Protein AF-A0AA89TGI8-F1 (afdb_monomer_lite)

pLDDT: mean 90.54, std 8.43, range [52.81, 97.88]

Secondary structure (DSSP, 8-state):
-EEE-TTT--EEEESSPBPTT-EEEEEEEE--TTEEEEEEEE-TTSSSEEEEEEEEGGGGSS-SEEEEE-SSSB-EEEEEEETTS-GGGGEEPEEEEEEETTEEEEEETTS-EEEEEE---

Sequence (121 aa):
MIEVEPRYGFTFAPATHLTENDEISIEILRLGKEERLRFHKCGPDCNTAVEVSSVGVESVKGSNIVTFHANENGKYYFWLNNTKAKGQKSAVKVKRVKNTLKGVFLEFESGSEIFIIRGKA

Structure (mmCIF, N/CA/C/O backbone):
data_AF-A0AA89TGI8-F1
#
_entry.id   AF-A0AA89TGI8-F1
#
loop_
_atom_site.group_PDB
_atom_site.id
_atom_site.type_symbol
_atom_site.label_atom_id
_atom_site.label_alt_id
_atom_site.label_comp_id
_atom_site.label_asym_id
_atom_site.label_entity_id
_atom_site.label_seq_id
_atom_site.pdbx_PDB_ins_code
_atom_site.Cartn_x
_atom_site.Cartn_y
_atom_site.Cartn_z
_atom_site.occupancy
_atom_site.B_iso_or_equiv
_atom_site.auth_seq_id
_atom_site.auth_comp_id
_atom_site.auth_asym_id
_atom_site.auth_atom_id
_atom_site.pdbx_PDB_model_num
ATOM 1 N N . MET A 1 1 ? -3.380 -6.091 -11.890 1.00 82.75 1 MET A N 1
ATOM 2 C CA . MET A 1 1 ? -3.763 -6.947 -10.751 1.00 82.75 1 MET A CA 1
ATOM 3 C C . MET A 1 1 ? -2.982 -6.482 -9.533 1.00 82.75 1 MET A C 1
ATOM 5 O O . MET A 1 1 ? -1.823 -6.124 -9.715 1.00 82.75 1 MET A O 1
ATOM 9 N N . ILE A 1 2 ? -3.622 -6.403 -8.363 1.00 91.38 2 ILE A N 1
ATOM 10 C CA . ILE A 1 2 ? -2.947 -6.142 -7.083 1.00 91.38 2 ILE A CA 1
ATOM 11 C C . ILE A 1 2 ? -2.797 -7.478 -6.364 1.00 91.38 2 ILE A C 1
ATOM 13 O O . ILE A 1 2 ? -3.759 -8.240 -6.287 1.00 91.38 2 ILE A O 1
ATOM 17 N N . GLU A 1 3 ? -1.607 -7.746 -5.854 1.00 92.62 3 GLU A N 1
ATOM 18 C CA . GLU A 1 3 ? -1.258 -8.950 -5.113 1.00 92.62 3 GLU A CA 1
ATOM 19 C C . GLU A 1 3 ? -0.924 -8.582 -3.673 1.00 92.62 3 GLU A C 1
ATOM 21 O O . GLU A 1 3 ? -0.355 -7.524 -3.413 1.00 92.62 3 GLU A O 1
ATOM 26 N N . VAL A 1 4 ? -1.290 -9.457 -2.740 1.00 93.56 4 VAL A N 1
ATOM 27 C CA . VAL A 1 4 ? -0.915 -9.361 -1.327 1.00 93.56 4 VAL A CA 1
ATOM 28 C C . VAL A 1 4 ? 0.178 -10.385 -1.068 1.00 93.56 4 VAL A C 1
ATOM 30 O O . VAL A 1 4 ? 0.121 -11.493 -1.599 1.00 93.56 4 VAL A O 1
ATOM 33 N N . GLU A 1 5 ? 1.169 -10.016 -0.260 1.00 90.19 5 GLU A N 1
ATOM 34 C CA . GLU A 1 5 ? 2.294 -10.887 0.070 1.00 90.19 5 GLU A CA 1
ATOM 35 C C . GLU A 1 5 ? 1.792 -12.235 0.625 1.00 90.19 5 GLU A C 1
ATOM 37 O O . GLU A 1 5 ? 1.039 -12.255 1.602 1.00 90.19 5 GLU A O 1
ATOM 42 N N . PRO A 1 6 ? 2.168 -13.368 0.009 1.00 86.50 6 PRO A N 1
ATOM 43 C CA . PRO A 1 6 ? 1.487 -14.638 0.244 1.00 86.50 6 PRO A CA 1
ATOM 44 C C . PRO A 1 6 ? 1.836 -15.310 1.578 1.00 86.50 6 PRO A C 1
ATOM 46 O O . PRO A 1 6 ? 1.053 -16.123 2.065 1.00 86.50 6 PRO A O 1
ATOM 49 N N . ARG A 1 7 ? 3.001 -15.028 2.173 1.00 85.38 7 ARG A N 1
ATOM 50 C CA . ARG A 1 7 ? 3.475 -15.721 3.378 1.00 85.38 7 ARG A CA 1
ATOM 51 C C . ARG A 1 7 ? 2.862 -15.155 4.655 1.00 85.38 7 ARG A C 1
ATOM 53 O O . ARG A 1 7 ? 2.564 -15.913 5.576 1.00 85.38 7 ARG A O 1
ATOM 60 N N . TYR A 1 8 ? 2.682 -13.841 4.719 1.00 85.50 8 TYR A N 1
ATOM 61 C CA . TYR A 1 8 ? 2.270 -13.132 5.925 1.00 8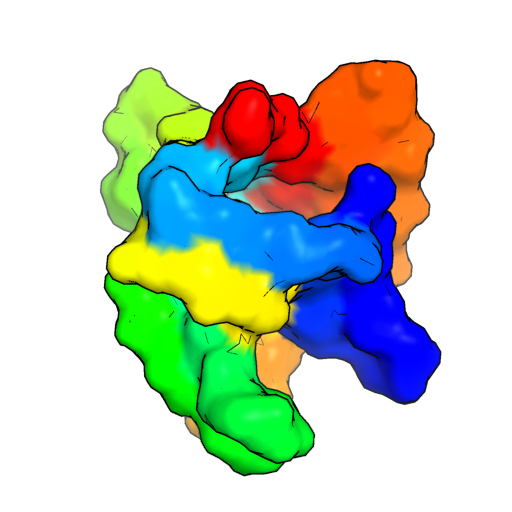5.50 8 TYR A CA 1
ATOM 62 C C . TYR A 1 8 ? 1.221 -12.043 5.690 1.00 85.50 8 TYR A C 1
ATOM 64 O O . TYR A 1 8 ? 0.536 -11.666 6.640 1.00 85.50 8 TYR A O 1
ATOM 72 N N . GLY A 1 9 ? 1.061 -11.552 4.460 1.00 91.62 9 GLY A N 1
ATOM 73 C CA . GLY A 1 9 ? 0.002 -10.607 4.103 1.00 91.62 9 GLY A CA 1
ATOM 74 C C . GLY A 1 9 ? 0.198 -9.193 4.644 1.00 91.62 9 GLY A C 1
ATOM 75 O O . GLY A 1 9 ? -0.779 -8.498 4.908 1.00 91.62 9 GLY A O 1
ATOM 76 N N . PHE A 1 10 ? 1.442 -8.760 4.852 1.00 92.19 10 PHE A N 1
ATOM 77 C CA . PHE A 1 10 ? 1.748 -7.418 5.371 1.00 92.19 10 PHE A CA 1
ATOM 78 C C . PHE A 1 10 ? 1.883 -6.346 4.289 1.00 92.19 10 PHE A C 1
ATOM 80 O O . PHE A 1 10 ? 1.766 -5.157 4.582 1.00 92.19 10 PHE A O 1
ATOM 87 N N . THR A 1 11 ? 2.167 -6.748 3.053 1.00 93.81 11 THR A N 1
ATOM 88 C CA . THR A 1 11 ? 2.375 -5.824 1.939 1.00 93.81 11 THR A CA 1
ATOM 89 C C . THR A 1 11 ? 1.472 -6.183 0.773 1.00 93.81 11 THR A C 1
ATOM 91 O O . THR A 1 11 ? 0.970 -7.305 0.673 1.00 93.81 11 THR A O 1
ATOM 94 N N . PHE A 1 12 ? 1.251 -5.213 -0.105 1.00 95.12 12 PHE A N 1
ATOM 95 C CA . PHE A 1 12 ? 0.528 -5.412 -1.351 1.00 95.12 12 PHE A CA 1
ATOM 96 C C . PHE A 1 12 ? 1.169 -4.609 -2.479 1.00 95.12 12 PHE A C 1
ATOM 98 O O . PHE A 1 12 ? 1.768 -3.564 -2.242 1.00 95.12 12 PHE A O 1
ATOM 105 N N . ALA A 1 13 ? 1.071 -5.096 -3.708 1.00 93.69 13 ALA A N 1
ATOM 106 C CA . ALA A 1 13 ? 1.786 -4.533 -4.845 1.00 93.69 13 ALA A CA 1
ATOM 107 C C . ALA A 1 13 ? 1.023 -4.749 -6.155 1.00 93.69 13 ALA A C 1
ATOM 109 O O . ALA A 1 13 ? 0.242 -5.694 -6.272 1.00 93.69 13 ALA A O 1
ATOM 110 N N . PRO A 1 14 ? 1.255 -3.920 -7.182 1.00 91.94 14 PRO A N 1
ATOM 111 C CA . PRO A 1 14 ? 0.970 -4.314 -8.554 1.00 91.94 14 PRO A CA 1
ATOM 112 C C . PRO A 1 14 ? 1.724 -5.604 -8.910 1.00 91.94 14 PRO A C 1
ATOM 114 O O . PRO A 1 14 ? 2.909 -5.733 -8.621 1.00 91.94 14 PRO A O 1
ATOM 117 N N . ALA A 1 15 ? 1.054 -6.535 -9.592 1.00 88.38 15 ALA A N 1
ATOM 118 C CA . ALA A 1 15 ? 1.660 -7.790 -10.062 1.00 88.38 15 ALA A CA 1
ATOM 119 C C . ALA A 1 15 ? 2.797 -7.581 -11.087 1.00 88.38 15 ALA A C 1
ATOM 121 O O . ALA A 1 15 ? 3.591 -8.477 -11.358 1.00 88.38 15 ALA A O 1
ATOM 122 N N . THR A 1 16 ? 2.849 -6.401 -11.706 1.00 90.25 16 THR A N 1
ATOM 123 C CA . THR A 1 16 ? 3.824 -6.038 -12.738 1.00 90.25 16 THR A CA 1
ATOM 124 C C . THR A 1 16 ? 4.701 -4.896 -12.250 1.00 90.25 16 THR A C 1
ATOM 126 O O . THR A 1 16 ? 4.271 -4.100 -11.417 1.00 90.25 16 THR A O 1
ATOM 129 N N . HIS A 1 17 ? 5.893 -4.763 -12.834 1.00 91.69 17 HIS A N 1
ATOM 130 C CA . HIS A 1 17 ? 6.710 -3.561 -12.670 1.00 91.69 17 HIS A CA 1
ATOM 131 C C . HIS A 1 17 ? 5.920 -2.298 -13.024 1.00 91.69 17 HIS A C 1
ATOM 133 O O . HIS A 1 17 ? 5.030 -2.343 -13.880 1.00 91.69 17 HIS A O 1
ATOM 139 N N . LEU A 1 18 ? 6.262 -1.207 -12.344 1.00 92.62 18 LEU A N 1
ATOM 140 C CA . LEU A 1 18 ? 5.824 0.134 -12.696 1.00 92.62 18 LEU A CA 1
ATOM 141 C C . LEU A 1 18 ? 6.900 0.811 -13.539 1.00 92.62 18 LEU A C 1
ATOM 143 O O . LEU A 1 18 ? 8.097 0.592 -13.310 1.00 92.62 18 LEU A O 1
ATOM 147 N N . THR A 1 19 ? 6.458 1.610 -14.500 1.00 94.00 19 THR A N 1
ATOM 148 C CA . THR A 1 19 ? 7.297 2.561 -15.226 1.00 94.00 19 THR A CA 1
ATOM 149 C C . THR A 1 19 ? 7.355 3.904 -14.507 1.00 94.00 19 THR A C 1
ATOM 151 O O . THR A 1 19 ? 6.503 4.223 -13.682 1.00 94.00 19 THR A O 1
ATOM 154 N N . GLU A 1 20 ? 8.402 4.681 -14.772 1.00 94.12 20 GLU A N 1
ATOM 155 C CA . GLU A 1 20 ? 8.544 6.037 -14.250 1.00 94.12 20 GLU A CA 1
ATOM 156 C C . GLU A 1 20 ? 7.293 6.871 -14.567 1.00 94.12 20 GLU A C 1
ATOM 158 O O . GLU A 1 20 ? 6.837 6.913 -15.709 1.00 94.12 20 GLU A O 1
ATOM 163 N N . ASN A 1 21 ? 6.772 7.556 -13.549 1.00 91.69 21 ASN A N 1
ATOM 164 C CA . ASN A 1 21 ? 5.529 8.332 -13.544 1.00 91.69 21 ASN A CA 1
ATOM 165 C C . ASN A 1 21 ? 4.218 7.531 -13.555 1.00 91.69 21 ASN A C 1
ATOM 167 O O . ASN A 1 21 ? 3.162 8.162 -13.496 1.00 91.69 21 ASN A O 1
ATOM 171 N N . ASP A 1 22 ? 4.251 6.192 -13.536 1.00 93.69 22 ASP A N 1
ATOM 172 C CA . ASP 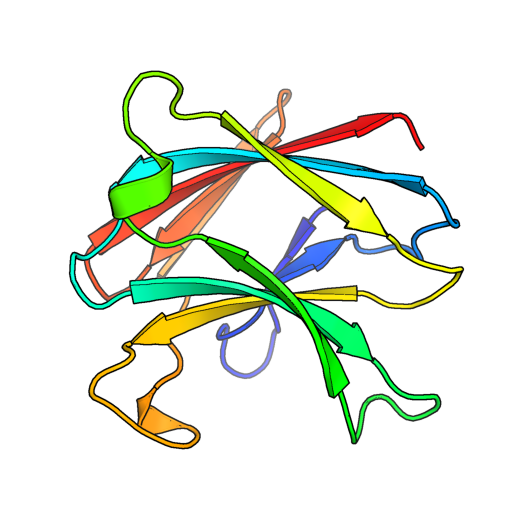A 1 22 ? 3.036 5.384 -13.362 1.00 93.69 22 ASP A CA 1
ATOM 173 C C . ASP A 1 22 ? 2.273 5.795 -12.103 1.00 93.69 22 ASP A C 1
ATOM 175 O O . ASP A 1 22 ? 2.856 5.970 -11.025 1.00 93.69 22 ASP A O 1
ATOM 179 N N . GLU A 1 23 ? 0.948 5.854 -12.228 1.00 93.62 23 GLU A N 1
ATOM 180 C CA . GLU A 1 23 ? 0.058 6.286 -11.157 1.00 93.62 23 GLU A CA 1
ATOM 181 C C . GLU A 1 23 ? -0.696 5.130 -10.497 1.00 93.62 23 GLU A C 1
ATOM 183 O O . GLU A 1 23 ? -1.278 4.246 -11.138 1.00 93.62 23 GLU A O 1
ATOM 188 N N . ILE A 1 24 ? -0.777 5.191 -9.169 1.00 93.50 24 ILE A N 1
ATOM 189 C CA . ILE A 1 24 ? -1.672 4.355 -8.372 1.00 93.50 24 ILE A CA 1
ATOM 190 C C . ILE A 1 24 ? -2.522 5.266 -7.503 1.00 93.50 24 ILE A C 1
ATOM 192 O O . ILE A 1 24 ? -2.018 5.910 -6.583 1.00 93.50 24 ILE A O 1
ATOM 196 N N . SER A 1 25 ? -3.823 5.282 -7.770 1.00 93.75 25 SER A N 1
ATOM 197 C CA . SER A 1 25 ? -4.791 5.996 -6.951 1.00 93.75 25 SER A CA 1
ATOM 198 C C . SER A 1 25 ? -5.387 5.057 -5.908 1.00 93.75 25 SER A C 1
ATOM 200 O O . SER A 1 25 ? -5.748 3.913 -6.180 1.00 93.75 25 SER A O 1
ATOM 202 N N . ILE A 1 26 ? -5.492 5.530 -4.677 1.00 94.44 26 ILE A N 1
ATOM 203 C CA . ILE A 1 26 ? -6.028 4.769 -3.557 1.00 94.44 26 ILE A CA 1
ATOM 204 C C . ILE A 1 26 ? -7.062 5.641 -2.868 1.00 94.44 26 ILE A C 1
ATOM 206 O O . ILE A 1 26 ? -6.750 6.715 -2.362 1.00 94.44 26 ILE A O 1
ATOM 210 N N . GLU A 1 27 ? -8.297 5.163 -2.846 1.00 93.94 27 GLU A N 1
ATOM 211 C CA . GLU A 1 27 ? -9.352 5.725 -2.024 1.00 93.94 27 GLU A CA 1
ATOM 212 C C . GLU A 1 27 ? -9.221 5.176 -0.598 1.00 93.94 27 GLU A C 1
ATOM 214 O O . GLU A 1 27 ? -9.316 3.972 -0.349 1.00 93.94 27 GLU A O 1
ATOM 219 N N . ILE A 1 28 ? -8.974 6.070 0.350 1.00 94.12 28 ILE A N 1
ATOM 220 C CA . ILE A 1 28 ? -8.897 5.790 1.776 1.00 94.12 28 ILE A CA 1
ATOM 221 C C . ILE A 1 28 ? -10.310 5.845 2.355 1.00 94.12 28 ILE A C 1
ATOM 223 O O . ILE A 1 28 ? -10.868 6.918 2.570 1.00 94.12 28 ILE A O 1
ATOM 227 N N . LEU A 1 29 ? -10.890 4.677 2.623 1.00 93.62 29 LEU A N 1
ATOM 228 C CA . LEU A 1 29 ? -12.234 4.565 3.195 1.00 93.62 29 LEU A CA 1
ATOM 229 C C . LEU A 1 29 ? -12.189 4.744 4.714 1.00 93.62 29 LEU A C 1
ATOM 231 O O . LEU A 1 29 ? -13.036 5.414 5.305 1.00 93.62 29 LEU A O 1
ATOM 235 N N . ARG A 1 30 ? -11.159 4.173 5.345 1.00 93.94 30 ARG A N 1
ATOM 236 C CA . ARG A 1 30 ? -10.887 4.303 6.773 1.00 93.94 30 ARG A CA 1
ATOM 237 C C . ARG A 1 30 ? -9.401 4.117 7.047 1.00 93.94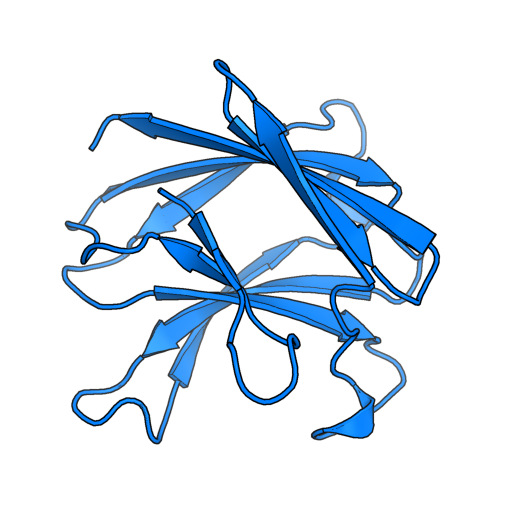 30 ARG A C 1
ATOM 239 O O . ARG A 1 30 ? -8.805 3.151 6.585 1.00 93.94 30 ARG A O 1
ATOM 246 N N . LEU A 1 31 ? -8.819 5.004 7.852 1.00 94.00 31 LEU A N 1
ATOM 247 C CA . LEU A 1 31 ? -7.424 4.905 8.282 1.00 94.00 31 LEU A CA 1
ATOM 248 C C . LEU A 1 31 ? -7.305 5.146 9.787 1.00 94.00 31 LEU A C 1
ATOM 250 O O . LEU A 1 31 ? -7.919 6.071 10.329 1.00 94.00 31 LEU A O 1
ATOM 254 N N . GLY A 1 32 ? -6.519 4.318 10.473 1.00 93.31 32 GLY A N 1
ATOM 255 C CA . GLY A 1 32 ? -6.209 4.502 11.883 1.00 93.31 32 GLY A CA 1
ATOM 256 C C . GLY A 1 32 ? -5.435 5.801 12.119 1.00 93.31 32 GLY A C 1
ATOM 257 O O . GLY A 1 32 ? -4.599 6.201 11.315 1.00 93.31 32 GLY A O 1
ATOM 258 N N . LYS A 1 33 ? -5.681 6.463 13.258 1.00 92.81 33 LYS A N 1
ATOM 259 C CA . LYS A 1 33 ? -5.039 7.756 13.584 1.00 92.81 33 LYS A CA 1
ATOM 260 C C . LYS A 1 33 ? -3.512 7.688 13.640 1.00 92.81 33 LYS A C 1
ATOM 262 O O . LYS A 1 33 ? -2.843 8.676 13.377 1.00 92.81 33 LYS A O 1
ATOM 267 N N . GLU A 1 34 ? -2.989 6.528 14.016 1.00 95.00 34 GLU A N 1
ATOM 268 C CA . GLU A 1 34 ? -1.559 6.264 14.186 1.00 95.00 34 GLU A CA 1
ATOM 269 C C . GLU A 1 34 ? -1.003 5.459 13.013 1.00 95.00 34 GLU A C 1
ATOM 271 O O . GLU A 1 34 ? 0.023 4.801 13.144 1.00 95.00 34 GLU A O 1
ATOM 276 N N . GLU A 1 35 ? -1.704 5.427 11.882 1.00 95.69 35 GLU A N 1
ATOM 277 C CA . GLU A 1 35 ? -1.305 4.626 10.738 1.00 95.69 35 GLU A CA 1
ATOM 278 C C . GLU A 1 35 ? -0.873 5.497 9.570 1.00 95.69 35 GLU A C 1
ATOM 280 O O . GLU A 1 35 ? -1.411 6.581 9.330 1.00 95.69 35 GLU A O 1
ATOM 285 N N . ARG A 1 36 ? 0.118 5.001 8.831 1.00 96.12 36 ARG A N 1
ATOM 286 C CA . ARG A 1 36 ? 0.518 5.572 7.551 1.00 96.12 36 ARG A CA 1
ATOM 287 C C . ARG A 1 36 ? 0.541 4.485 6.499 1.00 96.12 36 ARG A C 1
ATOM 289 O O . ARG A 1 36 ? 1.102 3.411 6.711 1.00 96.12 36 ARG A O 1
ATOM 296 N N . LEU A 1 37 ? -0.056 4.788 5.358 1.00 96.44 37 LEU A N 1
ATOM 297 C CA . LEU A 1 37 ? 0.127 4.004 4.152 1.00 96.44 37 LEU A CA 1
ATOM 298 C C . LEU A 1 37 ? 1.413 4.490 3.490 1.00 96.44 37 LEU A C 1
ATOM 300 O O . LEU A 1 37 ? 1.523 5.670 3.154 1.00 96.44 37 LEU A O 1
ATOM 304 N N . ARG A 1 38 ? 2.394 3.604 3.329 1.00 96.06 38 ARG A N 1
ATOM 305 C CA . ARG A 1 38 ? 3.676 3.958 2.712 1.00 96.06 38 ARG A CA 1
ATOM 306 C C . ARG A 1 38 ? 3.866 3.229 1.401 1.00 96.06 38 ARG A C 1
ATOM 308 O O . ARG A 1 38 ? 3.503 2.059 1.288 1.00 96.06 38 ARG A O 1
ATOM 315 N N . PHE A 1 39 ? 4.484 3.924 0.462 1.00 96.38 39 PHE A N 1
ATOM 316 C CA . PHE A 1 39 ? 4.834 3.449 -0.861 1.00 96.38 39 PHE A CA 1
ATOM 317 C C . PHE A 1 39 ? 6.349 3.322 -0.960 1.00 96.38 39 PHE A C 1
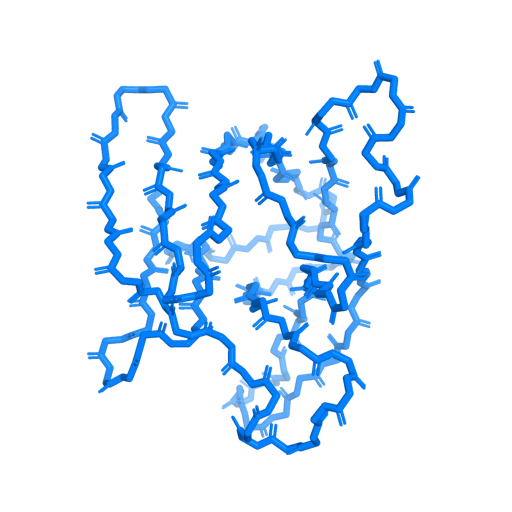ATOM 319 O O . PHE A 1 39 ? 7.087 4.274 -0.700 1.00 96.38 39 PHE A O 1
ATOM 326 N N . HIS A 1 40 ? 6.811 2.126 -1.300 1.00 95.69 40 HIS A N 1
ATOM 327 C CA . HIS A 1 40 ? 8.220 1.768 -1.294 1.00 95.69 40 HIS A CA 1
ATOM 328 C C . HIS A 1 40 ? 8.647 1.231 -2.651 1.00 95.69 40 HIS A C 1
ATOM 330 O O . HIS A 1 40 ? 7.920 0.457 -3.276 1.00 95.69 40 HIS A O 1
ATOM 336 N N . LYS A 1 41 ? 9.868 1.582 -3.055 1.00 95.44 41 LYS A N 1
ATOM 337 C CA . LYS A 1 41 ? 10.572 0.934 -4.159 1.00 95.44 41 LYS A CA 1
ATOM 338 C C . LYS A 1 41 ? 11.488 -0.150 -3.605 1.00 95.44 41 LYS A C 1
ATOM 340 O O . LYS A 1 41 ? 12.257 0.102 -2.675 1.00 95.44 41 LYS A O 1
ATOM 345 N N . CYS A 1 42 ? 11.446 -1.336 -4.199 1.00 92.44 42 CYS A N 1
ATOM 346 C CA . CYS A 1 42 ? 12.426 -2.378 -3.922 1.00 92.44 42 CYS A CA 1
ATOM 347 C C . CYS A 1 42 ? 13.809 -2.004 -4.479 1.00 92.44 42 CYS A C 1
ATOM 349 O O . CYS A 1 42 ? 13.931 -1.502 -5.597 1.00 92.44 42 CYS A O 1
ATOM 351 N N . GLY A 1 43 ? 14.863 -2.326 -3.728 1.00 85.12 43 GLY A N 1
ATOM 352 C CA . GLY A 1 43 ? 16.218 -2.426 -4.265 1.00 85.12 43 GLY A CA 1
ATOM 353 C C . GLY A 1 43 ? 16.350 -3.594 -5.258 1.00 85.12 43 GLY A C 1
ATOM 354 O O . GLY A 1 43 ? 15.408 -4.381 -5.395 1.00 85.12 43 GLY A O 1
ATOM 355 N N . PRO A 1 44 ? 17.511 -3.750 -5.923 1.00 76.44 44 PRO A N 1
ATOM 356 C CA . PRO A 1 44 ? 17.719 -4.746 -6.984 1.00 76.44 44 PRO A CA 1
ATOM 357 C C . PRO A 1 44 ? 17.269 -6.168 -6.612 1.00 76.44 44 PRO A C 1
ATOM 359 O O . PRO A 1 44 ? 16.565 -6.814 -7.385 1.00 76.44 44 PRO A O 1
ATOM 362 N N . ASP A 1 45 ? 17.570 -6.598 -5.384 1.00 75.50 45 ASP A N 1
ATOM 363 C CA . ASP A 1 45 ? 17.240 -7.938 -4.880 1.00 75.50 45 ASP A CA 1
ATOM 364 C C . ASP A 1 45 ? 15.989 -7.970 -3.985 1.00 75.50 45 ASP A C 1
ATOM 366 O O . ASP A 1 45 ? 15.718 -8.972 -3.332 1.00 75.50 45 ASP A O 1
ATOM 370 N N . CYS A 1 46 ? 15.244 -6.863 -3.876 1.00 75.50 46 CYS A N 1
ATOM 371 C CA . CYS A 1 46 ? 14.120 -6.680 -2.938 1.00 75.50 46 CYS A CA 1
ATOM 372 C C . CYS A 1 46 ? 14.443 -6.943 -1.448 1.00 75.50 46 CYS A C 1
ATOM 374 O O . CYS A 1 46 ? 13.533 -6.985 -0.625 1.00 75.50 46 CYS A O 1
ATOM 376 N N . ASN A 1 47 ? 15.723 -7.076 -1.083 1.00 79.12 47 ASN A N 1
ATOM 377 C CA . ASN A 1 47 ? 16.180 -7.232 0.306 1.00 79.12 47 ASN A CA 1
ATOM 378 C C . ASN A 1 47 ? 16.280 -5.895 1.053 1.00 79.12 47 ASN A C 1
ATOM 380 O O . ASN A 1 47 ? 16.334 -5.851 2.281 1.00 79.12 47 ASN A O 1
ATOM 384 N N . THR A 1 48 ? 16.311 -4.797 0.303 1.00 83.88 48 THR A N 1
ATOM 385 C CA . THR A 1 48 ? 16.237 -3.429 0.803 1.00 83.88 48 THR A CA 1
ATOM 386 C C . THR A 1 48 ? 15.104 -2.713 0.085 1.00 83.88 48 THR A C 1
ATOM 388 O O . THR A 1 48 ? 14.731 -3.077 -1.033 1.00 83.88 48 THR A O 1
ATOM 391 N N . ALA A 1 49 ? 14.541 -1.698 0.727 1.00 90.25 49 ALA A N 1
ATOM 392 C CA . ALA A 1 49 ? 13.515 -0.870 0.124 1.00 90.25 49 ALA A CA 1
ATOM 393 C C . ALA A 1 49 ? 13.668 0.575 0.583 1.00 90.25 49 ALA A C 1
ATOM 395 O O . ALA A 1 49 ? 14.025 0.835 1.734 1.00 90.25 49 ALA A O 1
ATOM 396 N N . VAL A 1 50 ? 13.375 1.505 -0.319 1.00 92.94 50 VAL A N 1
ATOM 397 C CA . VAL A 1 50 ? 13.412 2.944 -0.054 1.00 92.94 50 VAL A CA 1
ATOM 398 C C . VAL A 1 50 ? 11.980 3.458 -0.056 1.00 92.94 50 VAL A C 1
ATOM 400 O O . VAL A 1 50 ? 11.202 3.124 -0.949 1.00 92.94 50 VAL A O 1
ATOM 403 N N . GLU A 1 51 ? 11.612 4.225 0.970 1.00 94.75 51 GLU A N 1
ATOM 404 C CA . GLU A 1 51 ? 10.329 4.927 0.974 1.00 94.75 51 GLU A CA 1
ATOM 405 C C . GLU A 1 51 ? 10.345 6.014 -0.099 1.00 94.75 51 GLU A C 1
ATOM 407 O O . GLU A 1 51 ? 11.233 6.862 -0.123 1.00 94.75 51 GLU A O 1
ATOM 412 N N . VAL A 1 52 ? 9.345 5.974 -0.970 1.00 95.50 52 VAL A N 1
ATOM 413 C CA . VAL A 1 52 ? 9.129 6.961 -2.030 1.00 95.50 52 VAL A CA 1
ATOM 414 C C . VAL A 1 52 ? 8.200 8.053 -1.514 1.00 95.50 52 VAL A C 1
ATOM 416 O O . VAL A 1 52 ? 8.433 9.238 -1.728 1.00 95.50 52 VAL A O 1
ATOM 419 N N . SER A 1 53 ? 7.128 7.652 -0.831 1.00 95.12 53 SER A N 1
ATOM 420 C CA . SER A 1 53 ? 6.149 8.561 -0.235 1.00 95.12 53 SER A CA 1
ATOM 421 C C . SER A 1 53 ? 5.291 7.847 0.807 1.00 95.12 53 SER A C 1
ATOM 423 O O . SER A 1 53 ? 5.235 6.616 0.871 1.00 95.12 53 SER A O 1
ATOM 425 N N . SER A 1 54 ? 4.596 8.621 1.637 1.00 95.31 54 SER A N 1
ATOM 426 C CA . SER A 1 54 ? 3.632 8.090 2.595 1.00 95.31 54 SER A CA 1
ATOM 427 C C . SER A 1 54 ? 2.515 9.079 2.899 1.00 95.31 54 SER A C 1
ATOM 429 O O . SER A 1 54 ? 2.705 10.294 2.853 1.00 95.31 54 SER A O 1
ATOM 431 N N . VAL A 1 55 ? 1.348 8.547 3.261 1.00 94.12 55 VAL A N 1
ATOM 432 C CA . VAL A 1 55 ? 0.178 9.333 3.669 1.00 94.12 55 VAL A CA 1
ATOM 433 C C . VAL A 1 55 ? -0.362 8.856 5.005 1.00 94.12 55 VAL A C 1
ATOM 435 O O . VAL A 1 55 ? -0.389 7.657 5.288 1.00 94.12 55 VAL A O 1
ATOM 438 N N . GLY A 1 56 ? -0.769 9.813 5.833 1.00 92.44 56 GLY A N 1
ATOM 439 C CA . GLY A 1 56 ? -1.433 9.580 7.111 1.00 92.44 56 GLY A CA 1
ATOM 440 C C . GLY A 1 56 ? -2.868 10.099 7.098 1.00 92.44 56 GLY A C 1
ATOM 441 O O . GLY A 1 56 ? -3.338 10.664 6.109 1.00 92.44 56 GLY A O 1
ATOM 442 N N . VAL A 1 57 ? -3.564 9.929 8.222 1.00 86.19 57 VAL A N 1
ATOM 443 C CA . VAL A 1 57 ? -4.965 10.351 8.392 1.00 86.19 57 VAL A CA 1
ATOM 444 C C . VAL A 1 57 ? -5.171 11.851 8.129 1.00 86.19 57 VAL A C 1
ATOM 446 O O . VAL A 1 57 ? -6.241 12.275 7.700 1.00 86.19 57 VAL A O 1
ATOM 449 N N . GLU A 1 58 ? -4.141 12.668 8.349 1.00 82.88 58 GLU A N 1
ATOM 450 C CA . GLU A 1 58 ? -4.153 14.107 8.103 1.00 82.88 58 GLU A CA 1
ATOM 451 C C . GLU A 1 58 ? -4.311 14.476 6.623 1.00 82.88 58 GLU A C 1
ATOM 453 O O . GLU A 1 58 ? -4.885 15.522 6.322 1.00 82.88 58 GLU A O 1
ATOM 458 N N . SER A 1 59 ? -3.851 13.609 5.717 1.00 78.00 59 SER A N 1
ATOM 459 C CA . SER A 1 59 ? -3.894 13.811 4.265 1.00 78.00 59 SER A CA 1
ATOM 460 C C . SER A 1 59 ? -5.266 13.504 3.658 1.00 78.00 59 SER A C 1
ATOM 462 O O . SER A 1 59 ? -5.513 13.852 2.512 1.00 78.00 59 SER A O 1
ATOM 464 N N . VAL A 1 60 ? -6.171 12.891 4.427 1.00 76.25 60 VAL A N 1
ATOM 465 C CA . VAL A 1 60 ? -7.511 12.452 3.985 1.00 76.25 60 VAL A CA 1
ATOM 466 C C . VAL A 1 60 ? -8.561 13.572 4.160 1.00 76.25 60 VAL A C 1
ATOM 468 O O . VAL A 1 60 ? -9.766 13.367 4.047 1.00 76.25 60 VAL A O 1
ATOM 471 N N . LYS A 1 61 ? -8.140 14.805 4.470 1.00 64.00 61 LYS A N 1
ATOM 472 C CA . LYS A 1 61 ? -9.056 15.938 4.681 1.00 64.00 61 LYS A CA 1
ATOM 473 C C . LYS A 1 61 ? -9.482 16.554 3.342 1.00 64.00 61 LYS A C 1
ATOM 475 O O . LYS A 1 61 ? -8.740 17.332 2.755 1.00 64.00 61 LYS A O 1
ATOM 480 N N . GLY A 1 62 ? -10.701 16.248 2.893 1.00 62.47 62 GLY A N 1
ATOM 481 C CA . GLY A 1 62 ? -11.377 16.912 1.763 1.00 62.47 62 GLY A CA 1
ATOM 482 C C . GLY A 1 62 ? -11.471 16.078 0.480 1.00 62.47 62 GLY A C 1
ATOM 483 O O . GLY A 1 62 ? -12.444 16.216 -0.255 1.00 62.47 62 GLY A O 1
ATOM 484 N N . SER A 1 63 ? -10.524 15.165 0.255 1.00 72.50 63 SER A N 1
ATOM 485 C CA . SER A 1 63 ? -10.599 14.091 -0.741 1.00 72.50 63 SER A CA 1
ATOM 486 C C . SER A 1 63 ? -10.066 12.815 -0.106 1.00 72.50 63 SER A C 1
ATOM 488 O O . SER A 1 63 ? -8.991 12.821 0.492 1.00 72.50 63 SER A O 1
ATOM 490 N N . ASN A 1 64 ? -10.807 11.720 -0.253 1.00 88.56 64 ASN A N 1
ATOM 491 C CA . ASN A 1 64 ? -10.365 10.411 0.219 1.00 88.56 64 ASN A CA 1
ATOM 492 C C . ASN A 1 64 ? -9.405 9.738 -0.767 1.00 88.56 64 ASN A C 1
ATOM 494 O O . ASN A 1 64 ? -8.847 8.695 -0.450 1.00 88.56 64 ASN A O 1
ATOM 498 N N . ILE A 1 65 ? -9.209 10.307 -1.960 1.00 91.38 65 ILE A N 1
ATOM 499 C CA . ILE A 1 65 ? -8.349 9.733 -2.994 1.00 91.38 65 ILE A CA 1
ATOM 500 C C . ILE A 1 65 ? -6.946 10.323 -2.879 1.00 91.38 65 ILE A C 1
ATOM 502 O O . ILE A 1 65 ? -6.763 11.537 -2.962 1.00 91.38 65 ILE A O 1
ATOM 506 N N . VAL A 1 66 ? -5.966 9.436 -2.739 1.00 91.75 66 VAL A N 1
ATOM 507 C CA . VAL A 1 66 ? -4.533 9.730 -2.751 1.00 91.75 66 VAL A CA 1
ATOM 508 C C . VAL A 1 66 ? -3.915 9.101 -3.994 1.00 91.75 66 VAL A C 1
ATOM 510 O O . VAL A 1 66 ? -4.171 7.931 -4.270 1.00 91.75 66 VAL A O 1
ATOM 513 N N . THR A 1 67 ? -3.067 9.837 -4.709 1.00 93.00 67 THR A N 1
ATOM 514 C CA . THR A 1 67 ? -2.308 9.307 -5.851 1.00 93.00 67 THR A CA 1
ATOM 515 C C . THR A 1 67 ? -0.831 9.174 -5.497 1.00 93.00 67 THR A C 1
ATOM 517 O O . THR A 1 67 ? -0.231 10.079 -4.920 1.00 93.00 67 THR A O 1
ATOM 520 N N . PHE A 1 68 ? -0.257 8.028 -5.847 1.00 94.06 68 PHE A N 1
ATOM 521 C CA . PHE A 1 68 ? 1.158 7.707 -5.720 1.00 94.06 68 PHE A CA 1
ATOM 522 C C . PHE A 1 68 ? 1.775 7.591 -7.109 1.00 94.06 68 PHE A C 1
ATOM 524 O O . PHE A 1 68 ? 1.156 7.006 -7.997 1.00 94.06 68 PHE A O 1
ATOM 531 N N . HIS A 1 69 ? 2.996 8.099 -7.265 1.00 94.62 69 HIS A N 1
ATOM 532 C CA . HIS A 1 69 ? 3.738 8.056 -8.523 1.00 94.62 69 HIS A CA 1
ATOM 533 C C . HIS A 1 69 ? 5.011 7.232 -8.357 1.00 94.62 69 HIS A C 1
ATOM 535 O O . HIS A 1 69 ? 5.7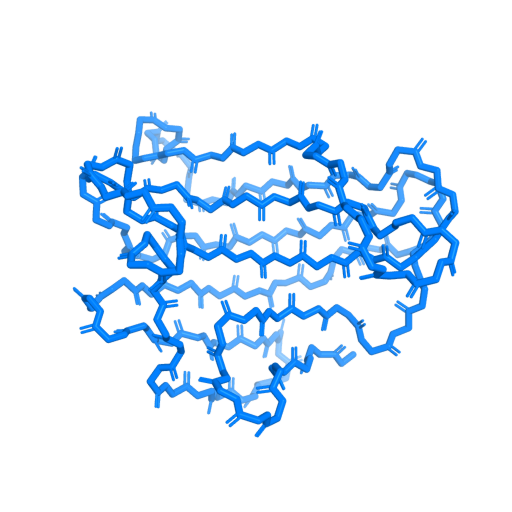72 7.446 -7.406 1.00 94.62 69 HIS A O 1
ATOM 541 N N . ALA A 1 70 ? 5.256 6.308 -9.283 1.00 94.25 70 ALA A N 1
ATOM 542 C CA . ALA A 1 70 ? 6.550 5.650 -9.390 1.00 94.25 70 ALA A CA 1
ATOM 543 C C . ALA A 1 70 ? 7.611 6.679 -9.805 1.00 94.25 70 ALA A C 1
ATOM 545 O O . ALA A 1 70 ? 7.478 7.352 -10.822 1.00 94.25 70 ALA A O 1
ATOM 546 N N . ASN A 1 71 ? 8.667 6.815 -9.008 1.00 93.81 71 ASN A N 1
ATOM 547 C CA . ASN A 1 71 ? 9.742 7.775 -9.266 1.00 93.81 71 ASN A CA 1
ATOM 548 C C . ASN A 1 71 ? 10.756 7.295 -10.320 1.00 93.81 71 ASN A C 1
ATOM 550 O O . ASN A 1 71 ? 11.621 8.066 -10.710 1.00 93.81 71 ASN A O 1
ATOM 554 N N . GLU A 1 72 ? 10.701 6.023 -10.717 1.00 93.94 72 GLU A N 1
ATOM 555 C CA . GLU A 1 72 ? 11.569 5.387 -11.712 1.00 93.94 72 GLU A CA 1
ATOM 556 C C . GLU A 1 72 ? 11.010 3.993 -12.065 1.00 93.94 72 GLU A C 1
ATOM 558 O O . GLU A 1 72 ? 10.036 3.522 -11.476 1.00 93.94 72 GLU A O 1
ATOM 563 N N . ASN A 1 73 ? 11.633 3.295 -13.014 1.00 93.81 73 ASN A N 1
ATOM 564 C CA . ASN A 1 73 ? 11.223 1.936 -13.367 1.00 93.81 73 ASN A CA 1
ATOM 565 C C . ASN A 1 73 ? 11.569 0.945 -12.240 1.00 93.81 73 ASN A C 1
ATOM 567 O O . ASN A 1 73 ? 12.704 0.912 -11.753 1.00 93.81 73 ASN A O 1
ATOM 571 N N . GLY A 1 74 ? 10.632 0.072 -11.854 1.00 93.44 74 GLY A N 1
ATOM 572 C CA . GLY A 1 74 ? 10.947 -0.975 -10.879 1.00 93.44 74 GLY A CA 1
ATOM 573 C C . GLY A 1 74 ? 9.771 -1.708 -10.243 1.00 93.44 74 GLY A C 1
ATOM 574 O O . GLY A 1 74 ? 8.615 -1.592 -10.651 1.00 93.44 74 GLY A O 1
ATOM 575 N N . LYS A 1 75 ? 10.095 -2.518 -9.225 1.00 93.88 75 LYS A N 1
ATOM 576 C CA . LYS A 1 75 ? 9.109 -3.153 -8.340 1.00 93.88 75 LYS A CA 1
ATOM 577 C C . LYS A 1 75 ? 8.793 -2.213 -7.191 1.00 93.88 75 LYS A C 1
ATOM 579 O O . LYS A 1 75 ? 9.702 -1.749 -6.502 1.00 93.88 75 LYS A O 1
ATOM 584 N N . TYR A 1 76 ? 7.506 -2.011 -6.963 1.00 94.88 76 TYR A N 1
ATOM 585 C CA . TYR A 1 76 ? 7.004 -1.192 -5.877 1.00 94.88 76 TYR A CA 1
ATOM 586 C C . TYR A 1 76 ? 5.989 -1.966 -5.057 1.00 94.88 76 TYR A C 1
ATOM 588 O O . TYR A 1 76 ? 5.289 -2.836 -5.574 1.00 94.88 76 TYR A O 1
ATOM 596 N N . TYR A 1 77 ? 5.890 -1.620 -3.783 1.00 94.75 77 TYR A N 1
ATOM 597 C CA . TYR A 1 77 ? 4.885 -2.172 -2.894 1.00 94.75 77 TYR A CA 1
ATOM 598 C C . TYR A 1 77 ? 4.399 -1.116 -1.912 1.00 94.75 77 TYR A C 1
ATOM 600 O O . TYR A 1 77 ? 5.036 -0.092 -1.662 1.00 94.75 77 TYR A O 1
ATOM 608 N N . PHE A 1 78 ? 3.255 -1.418 -1.330 1.00 95.81 78 PHE A N 1
ATOM 609 C CA . PHE A 1 78 ? 2.660 -0.677 -0.250 1.00 95.81 78 PHE A CA 1
ATOM 610 C C . PHE A 1 78 ? 2.649 -1.522 1.009 1.00 95.81 78 PHE A C 1
ATOM 612 O O . PHE A 1 78 ? 2.531 -2.750 0.968 1.00 95.81 78 PHE A O 1
ATOM 619 N N . TRP A 1 79 ? 2.708 -0.842 2.140 1.00 93.94 79 TRP A N 1
ATOM 620 C CA . TRP A 1 79 ? 2.398 -1.438 3.429 1.00 93.94 79 TRP A CA 1
ATOM 621 C C . TRP A 1 79 ? 1.708 -0.409 4.319 1.00 93.94 79 TRP A C 1
ATOM 623 O O . TRP A 1 79 ? 1.941 0.800 4.215 1.00 93.94 79 TRP A O 1
ATOM 633 N N . LEU A 1 80 ? 0.818 -0.887 5.175 1.00 96.81 80 LEU A N 1
ATOM 634 C CA . LEU A 1 80 ? 0.198 -0.061 6.196 1.00 96.81 80 LEU A CA 1
ATOM 635 C C . LEU A 1 80 ? 0.982 -0.260 7.487 1.00 96.81 80 LEU A C 1
ATOM 637 O O . LEU A 1 80 ? 1.180 -1.401 7.908 1.00 96.81 80 LEU A O 1
ATOM 641 N N . ASN A 1 81 ? 1.443 0.824 8.109 1.00 95.69 81 ASN A N 1
ATOM 642 C CA . ASN A 1 81 ? 2.220 0.723 9.335 1.00 95.69 81 ASN A CA 1
ATOM 643 C C . ASN A 1 81 ? 1.641 1.577 10.471 1.00 95.69 81 ASN A C 1
ATOM 645 O O . ASN A 1 81 ? 1.288 2.735 10.268 1.00 95.69 81 ASN A O 1
ATOM 649 N N . ASN A 1 82 ? 1.637 1.033 11.686 1.00 95.81 82 ASN A N 1
ATOM 650 C CA . ASN A 1 82 ? 1.395 1.760 12.924 1.00 95.81 82 ASN A CA 1
ATOM 651 C C . ASN A 1 82 ? 2.672 2.506 13.344 1.00 95.81 82 ASN A C 1
ATOM 653 O O . ASN A 1 82 ? 3.705 1.892 13.618 1.00 95.81 82 ASN A O 1
ATOM 657 N N . THR A 1 83 ? 2.610 3.832 13.399 1.00 94.75 83 THR A N 1
ATOM 658 C CA . THR A 1 83 ? 3.739 4.730 13.679 1.00 94.75 83 THR A CA 1
ATOM 659 C C . THR A 1 83 ? 4.212 4.690 15.130 1.00 94.75 83 THR A C 1
ATOM 661 O O . THR A 1 83 ? 5.346 5.084 15.402 1.00 94.75 83 THR A O 1
ATOM 664 N N . LYS A 1 84 ? 3.396 4.182 16.063 1.00 94.69 84 LYS A N 1
ATOM 665 C CA . LYS A 1 84 ? 3.789 3.985 17.470 1.00 94.69 84 LYS A CA 1
ATOM 666 C C . LYS A 1 84 ? 4.606 2.714 17.690 1.00 94.69 84 LYS A C 1
ATOM 668 O O . LYS A 1 84 ? 5.288 2.593 18.706 1.00 94.69 84 LYS A O 1
ATOM 673 N N . ALA A 1 85 ? 4.553 1.771 16.755 1.00 93.44 85 ALA A N 1
ATOM 674 C CA . ALA A 1 85 ? 5.334 0.543 16.795 1.00 93.44 85 ALA A CA 1
ATOM 675 C C . ALA A 1 85 ? 6.558 0.631 15.866 1.00 93.44 85 ALA A C 1
ATOM 677 O O . ALA A 1 85 ? 6.635 1.474 14.976 1.00 93.44 85 ALA A O 1
ATOM 678 N N . LYS A 1 86 ? 7.545 -0.247 16.080 1.00 86.88 86 LYS A N 1
ATOM 679 C CA . LYS A 1 86 ? 8.784 -0.307 15.285 1.00 86.88 86 LYS A CA 1
ATOM 680 C C . LYS A 1 86 ? 9.049 -1.714 14.761 1.00 86.88 86 LYS A C 1
ATOM 682 O O . LYS A 1 86 ? 8.623 -2.703 15.361 1.00 86.88 86 LYS A O 1
ATOM 687 N N . GLY A 1 87 ? 9.793 -1.790 13.658 1.00 86.44 87 GLY A N 1
ATOM 688 C CA . GLY A 1 87 ? 10.135 -3.050 12.998 1.00 86.44 87 GLY A CA 1
ATOM 689 C C . GLY A 1 87 ? 8.888 -3.800 12.526 1.00 86.44 87 GLY A C 1
ATOM 690 O O . GLY A 1 87 ? 7.883 -3.182 12.179 1.00 86.44 87 GLY A O 1
ATOM 691 N N . GLN A 1 88 ? 8.922 -5.132 12.572 1.00 84.38 88 GLN A N 1
ATOM 692 C CA . GLN A 1 88 ? 7.796 -5.977 12.146 1.00 84.38 88 GLN A CA 1
ATOM 693 C C . GLN A 1 88 ? 6.496 -5.699 12.912 1.00 84.38 88 GLN A C 1
ATOM 695 O O . GLN A 1 88 ? 5.421 -5.813 12.340 1.00 84.38 88 GLN A O 1
ATOM 700 N N . LYS A 1 89 ? 6.581 -5.261 14.175 1.00 87.62 89 LYS A N 1
ATOM 701 C CA . LYS A 1 89 ? 5.401 -4.910 14.985 1.00 87.62 89 LYS A CA 1
ATOM 702 C C . LYS A 1 89 ? 4.652 -3.685 14.459 1.00 87.62 89 LYS A C 1
ATOM 704 O O . LYS A 1 89 ? 3.526 -3.447 14.876 1.00 87.62 89 LYS A O 1
ATOM 709 N N . SER A 1 90 ? 5.294 -2.879 13.612 1.00 93.62 90 SER A N 1
ATOM 710 C CA . SER A 1 90 ? 4.636 -1.743 12.971 1.00 93.62 90 SER A CA 1
ATOM 711 C C . SER A 1 90 ? 3.758 -2.162 11.803 1.00 93.62 90 SER A C 1
ATOM 713 O O . SER A 1 90 ? 2.818 -1.441 11.506 1.00 93.62 90 SER A O 1
ATOM 715 N N . ALA A 1 91 ? 4.016 -3.303 11.162 1.00 93.62 91 ALA A N 1
ATOM 716 C CA . ALA A 1 91 ? 3.253 -3.725 9.998 1.00 93.62 91 ALA A CA 1
ATOM 717 C C . ALA A 1 91 ? 1.831 -4.139 10.393 1.00 93.62 91 ALA A C 1
ATOM 719 O O . ALA A 1 91 ? 1.631 -4.933 11.313 1.00 93.62 91 ALA A O 1
ATOM 720 N N . VAL A 1 92 ? 0.847 -3.614 9.670 1.00 96.44 92 VAL A N 1
ATOM 721 C CA . VAL A 1 92 ? -0.560 -3.964 9.840 1.00 96.44 92 VAL A CA 1
ATOM 722 C C . VAL A 1 92 ? -0.934 -4.967 8.758 1.00 96.44 92 VAL A C 1
ATOM 724 O O . VAL A 1 92 ? -0.802 -4.699 7.565 1.00 96.44 92 VAL A O 1
ATOM 727 N N . LYS A 1 93 ? -1.387 -6.145 9.178 1.00 96.31 93 LYS A N 1
ATOM 728 C CA . LYS A 1 93 ? -1.701 -7.247 8.273 1.00 96.31 93 LYS A CA 1
ATOM 729 C C . LYS A 1 93 ? -3.002 -7.004 7.511 1.00 96.31 93 LYS A C 1
ATOM 731 O O . LYS A 1 93 ? -3.980 -6.507 8.073 1.00 96.31 93 LYS A O 1
ATOM 736 N N . VAL A 1 94 ? -3.029 -7.413 6.245 1.00 97.12 94 VAL A N 1
ATOM 737 C CA . VAL A 1 94 ? -4.251 -7.504 5.445 1.00 97.12 94 VAL A CA 1
ATOM 738 C C . VAL A 1 94 ? -5.091 -8.664 5.971 1.00 97.12 94 VAL A C 1
ATOM 740 O O . VAL A 1 94 ? -4.674 -9.822 5.961 1.00 97.12 94 VAL A O 1
ATOM 743 N N . LYS A 1 95 ? -6.302 -8.347 6.417 1.00 96.94 95 LYS A N 1
ATOM 744 C CA . LYS A 1 95 ? -7.292 -9.310 6.897 1.00 96.94 95 LYS A CA 1
ATOM 745 C C . LYS A 1 95 ? -8.111 -9.887 5.748 1.00 96.94 95 LYS A C 1
ATOM 747 O O . LYS A 1 95 ? -8.428 -11.075 5.753 1.00 96.94 95 LYS A O 1
ATOM 752 N N . ARG A 1 96 ? -8.480 -9.055 4.771 1.00 96.56 96 ARG A N 1
ATOM 753 C CA . ARG A 1 96 ? -9.339 -9.466 3.657 1.00 96.56 96 ARG A CA 1
ATOM 754 C C . ARG A 1 96 ? -9.001 -8.721 2.375 1.00 96.56 96 ARG A C 1
ATOM 756 O O . ARG A 1 96 ? -8.770 -7.517 2.385 1.00 96.56 96 ARG A O 1
ATOM 763 N N . VAL A 1 97 ? -9.074 -9.455 1.267 1.00 96.31 97 VAL A N 1
ATOM 764 C CA . VAL A 1 97 ? -8.956 -8.944 -0.102 1.00 96.31 97 VAL A CA 1
ATOM 765 C C . VAL A 1 97 ? -10.269 -9.194 -0.834 1.00 96.31 97 VAL A C 1
ATOM 767 O O . VAL A 1 97 ? -10.817 -10.297 -0.772 1.00 96.31 97 VAL A O 1
ATOM 770 N N . LYS A 1 98 ? -10.781 -8.192 -1.550 1.00 95.94 98 LYS A N 1
ATOM 771 C CA . LYS A 1 98 ? -11.923 -8.349 -2.457 1.00 95.94 98 LYS A CA 1
ATOM 772 C C . LYS A 1 98 ? -11.620 -7.692 -3.799 1.00 95.94 98 LYS A C 1
ATOM 774 O O . LYS A 1 98 ? -11.535 -6.471 -3.902 1.00 95.94 98 LYS A O 1
ATOM 779 N N . ASN A 1 99 ? -11.512 -8.516 -4.836 1.00 93.06 99 ASN A N 1
ATOM 780 C CA . ASN A 1 99 ? -11.364 -8.052 -6.211 1.00 93.06 99 ASN A CA 1
ATOM 781 C C . ASN A 1 99 ? -12.713 -7.580 -6.766 1.00 93.06 99 ASN A C 1
ATOM 783 O O . ASN A 1 99 ? -13.750 -8.203 -6.530 1.00 93.06 99 ASN A O 1
ATOM 787 N N . THR A 1 100 ? -12.698 -6.479 -7.509 1.00 90.38 100 THR A N 1
ATOM 788 C CA . THR A 1 100 ? -13.871 -5.917 -8.188 1.00 90.38 100 THR A CA 1
ATOM 789 C C . THR A 1 100 ? -13.504 -5.537 -9.620 1.00 90.38 100 THR A C 1
ATOM 791 O O . THR A 1 100 ? -12.326 -5.436 -9.956 1.00 90.38 100 THR A O 1
ATOM 794 N N . LEU A 1 101 ? -14.505 -5.257 -10.457 1.00 87.38 101 LEU A N 1
ATOM 795 C CA . LEU A 1 101 ? -14.271 -4.751 -11.816 1.00 87.38 101 LEU A CA 1
ATOM 796 C C . LEU A 1 101 ? -13.543 -3.396 -11.837 1.00 87.38 101 LEU A C 1
ATOM 798 O O . LEU A 1 101 ? -12.877 -3.081 -12.815 1.00 87.38 101 LEU A O 1
ATOM 802 N N . LYS A 1 102 ? -13.680 -2.592 -10.774 1.00 87.19 102 LYS A N 1
ATOM 803 C CA . LYS A 1 102 ? -13.136 -1.228 -10.698 1.00 87.19 102 LYS A CA 1
ATOM 804 C C . LYS A 1 102 ? -11.776 -1.143 -9.997 1.00 87.19 102 LYS A C 1
ATOM 806 O O . LYS A 1 102 ? -11.134 -0.104 -10.065 1.00 87.19 102 LYS A O 1
ATOM 811 N N . GLY A 1 103 ? -11.356 -2.196 -9.299 1.00 91.75 103 GLY A N 1
ATOM 812 C CA . GLY A 1 103 ? -10.204 -2.132 -8.404 1.00 91.75 103 GLY A CA 1
ATOM 813 C C . GLY A 1 103 ? -10.206 -3.215 -7.331 1.00 91.75 103 GLY A C 1
ATOM 814 O O . GLY A 1 103 ? -10.983 -4.174 -7.394 1.00 91.75 103 GLY A O 1
ATOM 815 N N . VAL A 1 104 ? -9.346 -3.053 -6.327 1.00 95.62 104 VAL A N 1
ATOM 816 C CA . VAL A 1 104 ? -9.167 -4.023 -5.236 1.00 95.62 104 VAL A CA 1
ATOM 817 C C . VAL A 1 104 ? -9.445 -3.366 -3.892 1.00 95.62 104 VAL A C 1
ATOM 819 O O . VAL A 1 104 ? -8.822 -2.370 -3.544 1.00 95.62 104 VAL A O 1
ATOM 822 N N . PHE A 1 105 ? -10.368 -3.943 -3.128 1.00 96.50 105 PHE A N 1
ATOM 823 C CA . PHE A 1 105 ? -10.639 -3.543 -1.750 1.00 96.50 105 PHE A CA 1
ATOM 824 C C . PHE A 1 105 ? -9.778 -4.358 -0.785 1.00 96.50 105 PHE A C 1
ATOM 826 O O . PHE A 1 105 ? -9.742 -5.591 -0.890 1.00 96.50 105 PHE A O 1
ATOM 833 N N . LEU A 1 106 ? -9.146 -3.676 0.170 1.00 97.44 106 LEU A N 1
ATOM 834 C CA . LEU A 1 106 ? -8.377 -4.280 1.253 1.00 97.44 106 LEU A CA 1
ATOM 835 C C . LEU A 1 106 ? -8.923 -3.826 2.612 1.00 97.44 106 LEU A C 1
ATOM 837 O O . LEU A 1 106 ? -9.075 -2.630 2.856 1.00 97.44 106 LEU A O 1
ATOM 841 N N . GLU A 1 107 ? -9.157 -4.792 3.499 1.00 97.69 107 GLU A N 1
ATOM 842 C CA . GLU A 1 107 ? -9.438 -4.585 4.925 1.00 97.69 107 GLU A CA 1
ATOM 843 C C . GLU A 1 107 ? -8.232 -5.071 5.731 1.00 97.69 107 GLU A C 1
ATOM 845 O O . GLU A 1 107 ? -7.721 -6.171 5.489 1.00 97.69 107 GLU A O 1
ATOM 850 N N . PHE A 1 108 ? -7.794 -4.279 6.704 1.00 97.88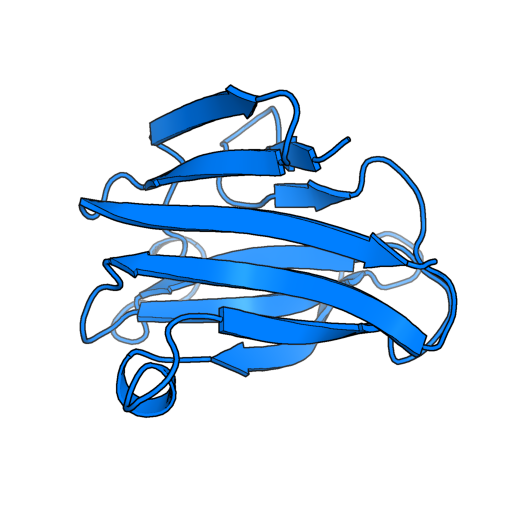 108 PHE A N 1
ATOM 851 C CA . PHE A 1 108 ? -6.657 -4.576 7.572 1.00 97.88 108 PHE A CA 1
ATOM 852 C C . PHE A 1 108 ? -7.112 -5.044 8.959 1.00 97.88 108 PHE A C 1
ATOM 854 O O . PHE A 1 108 ? -8.213 -4.728 9.406 1.00 97.88 108 PHE A O 1
ATOM 861 N N . GLU A 1 109 ? -6.259 -5.776 9.681 1.00 96.81 109 GLU A N 1
ATOM 862 C CA . GLU A 1 109 ? -6.568 -6.263 11.038 1.00 96.81 109 GLU A CA 1
ATOM 863 C C . GLU A 1 109 ? -6.844 -5.132 12.044 1.00 96.81 109 GLU A C 1
ATOM 865 O O . GLU A 1 109 ? -7.566 -5.339 13.018 1.00 96.81 109 GLU A O 1
ATOM 870 N N . SER A 1 110 ? -6.343 -3.919 11.791 1.00 95.88 110 SER A N 1
ATOM 871 C CA . SER A 1 110 ? -6.654 -2.727 12.589 1.00 95.88 110 SER A CA 1
ATOM 872 C C . SER A 1 110 ? -8.053 -2.146 12.343 1.00 95.88 110 SER A C 1
ATOM 874 O O . SER A 1 110 ? -8.482 -1.244 13.064 1.00 95.88 110 SER A O 1
ATOM 876 N N . GLY A 1 111 ? -8.769 -2.645 11.331 1.00 96.19 111 GLY A N 1
ATOM 877 C CA . GLY A 1 111 ? -10.042 -2.099 10.863 1.00 96.19 111 GLY A CA 1
ATOM 878 C C . GLY A 1 111 ? -9.901 -0.941 9.872 1.00 96.19 111 GLY A C 1
ATOM 879 O O . GLY A 1 111 ? -10.900 -0.292 9.575 1.00 96.19 111 GLY A O 1
ATOM 880 N N . SER A 1 112 ? -8.693 -0.654 9.385 1.00 96.38 112 SER A N 1
ATOM 881 C CA . SER A 1 112 ? -8.488 0.255 8.253 1.00 96.38 112 SER A CA 1
ATOM 882 C C . SER A 1 112 ? -8.915 -0.389 6.938 1.00 96.38 112 SER A C 1
ATOM 884 O O . SER A 1 112 ? -8.850 -1.609 6.774 1.00 96.38 112 SER A O 1
ATOM 886 N N . GLU A 1 113 ? -9.364 0.439 6.003 1.00 96.50 113 GLU A N 1
ATOM 887 C CA . GLU A 1 113 ? -10.004 0.024 4.759 1.00 96.50 113 GLU A CA 1
ATOM 888 C C . GLU A 1 113 ? -9.574 0.952 3.624 1.00 96.50 113 GLU A C 1
ATOM 890 O O . GLU A 1 113 ? -9.666 2.179 3.735 1.00 96.50 113 GLU A O 1
ATOM 895 N N . ILE A 1 114 ? -9.127 0.364 2.516 1.00 95.81 114 ILE A N 1
ATOM 896 C CA . ILE A 1 114 ? -8.747 1.109 1.313 1.00 95.81 114 ILE A CA 1
ATOM 897 C C . ILE A 1 114 ? -9.301 0.437 0.060 1.00 95.81 114 ILE A C 1
ATOM 899 O O . ILE A 1 114 ? -9.489 -0.783 0.010 1.00 95.81 114 ILE A O 1
ATOM 903 N N . PHE A 1 115 ? -9.509 1.238 -0.977 1.00 95.50 115 PHE A N 1
ATOM 904 C CA . PHE A 1 115 ? -9.883 0.783 -2.304 1.00 95.50 115 PHE A CA 1
ATOM 905 C C . PHE A 1 115 ? -8.867 1.273 -3.335 1.00 95.50 115 PHE A C 1
ATOM 907 O O . PHE A 1 115 ? -8.669 2.467 -3.533 1.00 95.50 115 PHE A O 1
ATOM 914 N N . ILE A 1 116 ? -8.186 0.333 -3.981 1.00 94.69 116 ILE A N 1
ATOM 915 C CA . ILE A 1 116 ? -7.089 0.607 -4.905 1.00 94.69 116 ILE A CA 1
ATOM 916 C C . ILE A 1 116 ? -7.641 0.672 -6.322 1.00 94.69 116 ILE A C 1
ATOM 918 O O . ILE A 1 116 ? -8.183 -0.312 -6.836 1.00 94.69 116 ILE A O 1
ATOM 922 N N . ILE A 1 117 ? -7.430 1.816 -6.958 1.00 89.75 117 ILE A N 1
ATOM 923 C CA . ILE A 1 117 ? -7.775 2.118 -8.340 1.00 89.75 117 ILE A CA 1
ATOM 924 C C . ILE A 1 117 ? -6.450 2.265 -9.085 1.00 89.75 117 ILE A C 1
ATOM 926 O O . ILE A 1 117 ? -5.701 3.217 -8.874 1.00 89.75 117 ILE A O 1
ATOM 930 N N . ARG A 1 118 ? -6.109 1.314 -9.956 1.00 73.62 118 ARG A N 1
ATOM 931 C CA . ARG A 1 118 ? -4.894 1.482 -10.761 1.00 73.62 118 ARG A CA 1
ATOM 932 C C . ARG A 1 118 ? -5.117 2.654 -11.727 1.00 73.62 118 ARG A C 1
ATOM 934 O O . ARG A 1 118 ? -6.077 2.615 -12.497 1.00 73.62 118 ARG A O 1
ATOM 941 N N . GLY A 1 119 ? -4.261 3.673 -11.648 1.00 63.88 119 GLY A N 1
ATOM 942 C CA . GLY A 1 119 ? -4.200 4.758 -12.625 1.00 63.88 119 GLY A CA 1
ATOM 943 C C . GLY A 1 119 ? -3.640 4.250 -13.956 1.00 63.88 119 GLY A C 1
ATOM 944 O O . GLY A 1 119 ? -3.283 3.074 -14.081 1.00 63.88 119 GLY A O 1
ATOM 945 N N . LYS A 1 120 ? -3.596 5.104 -14.982 1.00 55.59 120 LYS A N 1
ATOM 946 C CA . LYS A 1 120 ? -2.931 4.732 -16.239 1.00 55.59 120 LYS A CA 1
ATOM 947 C C . LYS A 1 120 ? -1.428 4.527 -15.986 1.00 55.59 120 LYS A C 1
ATOM 949 O O . LYS A 1 120 ? -0.808 5.346 -15.316 1.00 55.59 120 LYS A O 1
ATOM 954 N N . ALA A 1 121 ? -0.911 3.419 -16.516 1.00 52.81 121 ALA A N 1
ATOM 955 C CA . ALA A 1 121 ? 0.485 3.284 -16.929 1.00 52.81 121 ALA A CA 1
ATOM 956 C C . ALA A 1 121 ? 0.643 3.894 -18.330 1.00 52.81 121 ALA A C 1
ATOM 958 O O . ALA A 1 121 ? -0.390 3.930 -19.052 1.00 52.81 121 ALA A O 1
#

Radius of gyration: 13.34 Å; chains: 1; bounding box: 32×33×34 Å

Organism: NCBI:txid48074

Foldseek 3Di:
DKDADDPFQLKIFDPDKDAFFFKKKKQWPFADQQKKKWKWFADPVSPDIDTPDIDHPVVCPPHRIDMDGDRHIGTMMIGMFRNVDDDPNRGWGFPDWDDDPQFIWTATPVRTIMTIGGDHD